Protein AF-A0A7X6U8H7-F1 (afdb_monomer_lite)

Radius of gyration: 21.62 Å; chains: 1; bounding box: 54×29×60 Å

Foldseek 3Di:
DDFLVNVLVLLVVCPVVQLVLVLVQQLVLLDPVDDQAKKFFWWWADDPNDTDTDTDIPPDDDVRTHTLDIRGRDQLCVVDDDDLQRLLVQLCVVCVVVVHDADDADPPHDSNVSSVSSQVRCVVPHPDGSSVSSSVVSSVVSSVPDDSNVSSVVSSVVSVCVSVVHDDDDPDPPPPPD

pLDDT: mean 87.66, std 12.36, range [38.34, 97.5]

Sequence (178 aa):
MRTYQELYEIAANSRNRLESLLTEAHRDSLSTEGTDTSTSIVAIGREDGSIVQAVLLQDEQRPELYILAAYPHVNPIEAVVLYADEKAQILNAWCLEQGMAPPEQGEEEGDVPYLGRMISWIRTNTPDTAGDILTGLIREQLLDAFDAANELEDALSELSDLAQGIVRPAPQDDDTDS

Secondary structure (DSSP, 8-state):
---HHHHHHHHHTTHHHHHHHHHHHHHHHT-TTS-TT-EEEEEEEEETTEEEEEEEETT---TTSEEEEEEE---TTTSS---HHHHHHHHHHHHHHTT--PPPPPTT--HHHHHHHHHHHHHHHSSS-HHHHHHHHHHHHHHHH--HHHHHHHHHHHHHHHHHT--PPPPP------

Structure (mmCIF, N/CA/C/O backbone):
data_AF-A0A7X6U8H7-F1
#
_entry.id   AF-A0A7X6U8H7-F1
#
loop_
_atom_site.group_PDB
_atom_site.id
_atom_site.type_symbol
_atom_site.label_atom_id
_atom_site.label_alt_id
_atom_site.label_comp_id
_atom_site.label_asym_id
_atom_site.label_entity_id
_atom_site.label_seq_id
_atom_site.pdbx_PDB_ins_code
_atom_site.Cartn_x
_atom_site.Cartn_y
_atom_site.Cartn_z
_atom_site.occupancy
_atom_site.B_iso_or_equiv
_atom_site.auth_seq_id
_atom_site.auth_comp_id
_atom_site.auth_asym_id
_atom_site.auth_atom_id
_atom_site.pdbx_PDB_model_num
ATOM 1 N N . MET A 1 1 ? -15.226 6.448 29.692 1.00 51.06 1 MET A N 1
ATOM 2 C CA . MET A 1 1 ? -13.859 5.979 29.392 1.00 51.06 1 MET A CA 1
ATOM 3 C C . MET A 1 1 ? -14.016 4.580 28.830 1.00 51.06 1 MET A C 1
ATOM 5 O O . MET A 1 1 ? -14.626 3.766 29.512 1.00 51.06 1 MET A O 1
ATOM 9 N N . ARG A 1 2 ? -13.635 4.346 27.571 1.00 65.75 2 ARG A N 1
ATOM 10 C CA . ARG A 1 2 ? -13.790 3.023 26.947 1.00 65.75 2 ARG A CA 1
ATOM 11 C C . ARG A 1 2 ? -12.774 2.071 27.533 1.00 65.75 2 ARG A C 1
ATOM 13 O O . ARG A 1 2 ? -11.650 2.482 27.810 1.00 65.75 2 ARG A O 1
ATOM 20 N N . THR A 1 3 ? -13.177 0.830 27.737 1.00 84.88 3 THR A N 1
ATOM 21 C CA . THR A 1 3 ? -12.237 -0.207 28.160 1.00 84.88 3 THR A CA 1
ATOM 22 C C . THR A 1 3 ? -11.690 -0.896 26.918 1.00 84.88 3 THR A C 1
ATOM 24 O O . THR A 1 3 ? -12.413 -1.056 25.936 1.00 84.88 3 THR A O 1
ATOM 27 N N . TYR A 1 4 ? -10.426 -1.315 26.943 1.00 88.25 4 TYR A N 1
ATOM 28 C CA . TYR A 1 4 ? -9.857 -2.110 25.851 1.00 88.25 4 TYR A CA 1
ATOM 29 C C . TYR A 1 4 ? -10.637 -3.415 25.625 1.00 88.25 4 TYR A C 1
ATOM 31 O O . TYR A 1 4 ? -10.782 -3.842 24.488 1.00 88.25 4 TYR A O 1
ATOM 39 N N . GLN A 1 5 ? -11.249 -3.968 26.680 1.00 88.94 5 GLN A N 1
ATOM 40 C CA . GLN A 1 5 ? -12.175 -5.099 26.589 1.00 88.94 5 GLN A CA 1
ATOM 41 C C . GLN A 1 5 ? -13.390 -4.800 25.693 1.00 88.94 5 GLN A C 1
ATOM 43 O O . GLN A 1 5 ? -13.743 -5.609 24.842 1.00 88.94 5 GLN A O 1
ATOM 48 N N . GLU A 1 6 ? -14.016 -3.628 25.843 1.00 89.94 6 GLU A N 1
ATOM 49 C CA . GLU A 1 6 ? -15.139 -3.224 24.986 1.00 89.94 6 GLU A CA 1
ATOM 50 C C . GLU A 1 6 ? -14.700 -3.068 23.522 1.00 89.94 6 GLU A C 1
ATOM 52 O O . GLU A 1 6 ? -15.411 -3.486 22.610 1.00 89.94 6 GLU A O 1
ATOM 57 N N . LEU A 1 7 ? -13.527 -2.476 23.286 1.00 91.06 7 LEU A N 1
ATOM 58 C CA . LEU A 1 7 ? -12.979 -2.296 21.938 1.00 91.06 7 LEU A CA 1
ATOM 59 C C . LEU A 1 7 ? -12.659 -3.641 21.277 1.00 91.06 7 LEU A C 1
ATOM 61 O O . LEU A 1 7 ? -13.021 -3.849 20.119 1.00 91.06 7 LEU A O 1
ATOM 65 N N . TYR A 1 8 ? -12.065 -4.567 22.034 1.00 92.00 8 TYR A N 1
ATOM 66 C CA . TYR A 1 8 ? -11.836 -5.943 21.605 1.00 92.00 8 TYR A CA 1
ATOM 67 C C . TYR A 1 8 ? -13.149 -6.622 21.203 1.00 92.00 8 TYR A C 1
ATOM 69 O O . TYR A 1 8 ? -13.241 -7.195 20.123 1.00 92.00 8 TYR A O 1
ATOM 77 N N . GLU A 1 9 ? -14.195 -6.517 22.025 1.00 91.69 9 GLU A N 1
ATOM 78 C CA . GLU A 1 9 ? -15.503 -7.107 21.724 1.00 91.69 9 GLU A CA 1
ATOM 79 C C . GLU A 1 9 ? -16.151 -6.494 20.477 1.00 91.69 9 GLU A C 1
ATOM 81 O O . GLU A 1 9 ? -16.727 -7.222 19.667 1.00 91.69 9 GLU A O 1
ATOM 86 N N . ILE A 1 10 ? -16.056 -5.174 20.283 1.00 91.31 10 ILE A N 1
ATOM 87 C CA . ILE A 1 10 ? -16.545 -4.518 19.060 1.00 91.31 10 ILE A CA 1
ATOM 88 C C . ILE A 1 10 ? -15.814 -5.076 17.836 1.00 91.31 10 ILE A C 1
ATOM 90 O O . ILE A 1 10 ? -16.469 -5.441 16.855 1.00 91.31 10 ILE A O 1
ATOM 94 N N . ALA A 1 11 ? -14.483 -5.163 17.901 1.00 91.00 11 ALA A N 1
ATOM 95 C CA . ALA A 1 11 ? -13.664 -5.627 16.792 1.00 91.00 11 ALA A CA 1
ATOM 96 C C . ALA A 1 11 ? -13.891 -7.114 16.481 1.00 91.00 11 ALA A C 1
ATOM 98 O O . ALA A 1 11 ? -14.189 -7.476 15.341 1.00 91.00 11 ALA A O 1
ATOM 99 N N . ALA A 1 12 ? -13.867 -7.969 17.503 1.00 91.62 12 ALA A N 1
ATOM 100 C CA . ALA A 1 12 ? -14.049 -9.410 17.368 1.00 91.62 12 ALA A CA 1
ATOM 101 C C . ALA A 1 12 ? -15.439 -9.783 16.826 1.00 91.62 12 ALA A C 1
ATOM 103 O O . ALA A 1 12 ? -15.566 -10.735 16.060 1.00 91.62 12 ALA A O 1
ATOM 104 N N . ASN A 1 13 ? -16.481 -9.019 17.169 1.00 94.50 13 ASN A N 1
ATOM 105 C CA . ASN A 1 13 ? -17.837 -9.258 16.664 1.00 94.50 13 ASN A CA 1
ATOM 106 C C . ASN A 1 13 ? -18.090 -8.668 15.267 1.00 94.50 13 ASN A C 1
ATOM 108 O O . ASN A 1 13 ? -19.145 -8.917 14.685 1.00 94.50 13 ASN A O 1
ATOM 112 N N . SER A 1 14 ? -17.146 -7.896 14.724 1.00 93.06 14 SER A N 1
ATOM 113 C CA . SER A 1 14 ? -17.319 -7.158 13.468 1.00 93.06 14 SER A CA 1
ATOM 114 C C . SER A 1 14 ? -16.262 -7.485 12.415 1.00 93.06 14 SER A C 1
ATOM 116 O O . SER A 1 14 ? -16.074 -6.692 11.493 1.00 93.06 14 SER A O 1
ATOM 118 N N . ARG A 1 15 ? -15.586 -8.640 12.526 1.00 94.19 15 ARG A N 1
ATOM 119 C CA . ARG A 1 15 ? -14.394 -8.969 11.721 1.00 94.19 15 ARG A CA 1
ATOM 120 C C . ARG A 1 15 ? -14.565 -8.718 10.231 1.00 94.19 15 ARG A C 1
ATOM 122 O O . ARG A 1 15 ? -13.874 -7.867 9.698 1.00 94.19 15 ARG A O 1
ATOM 129 N N . ASN A 1 16 ? -15.573 -9.319 9.599 1.00 94.19 16 ASN A N 1
ATOM 130 C CA . ASN A 1 16 ? -15.800 -9.162 8.156 1.00 94.19 16 ASN A CA 1
ATOM 131 C C . ASN A 1 16 ? -15.947 -7.692 7.721 1.00 94.19 16 ASN A C 1
ATOM 133 O O . ASN A 1 16 ? -15.517 -7.306 6.633 1.00 94.19 16 ASN A O 1
ATOM 137 N N . ARG A 1 17 ? -16.589 -6.859 8.556 1.00 94.75 17 ARG A N 1
ATOM 138 C CA . ARG A 1 17 ? -16.751 -5.432 8.260 1.00 94.75 17 ARG A CA 1
ATOM 139 C C . ARG A 1 17 ? -15.428 -4.696 8.423 1.00 94.75 17 ARG A C 1
ATOM 141 O O . ARG A 1 17 ? -15.124 -3.859 7.584 1.00 94.75 17 ARG A O 1
ATOM 148 N N . LEU A 1 18 ? -14.660 -5.008 9.462 1.00 95.12 18 LEU A N 1
ATOM 149 C CA . LEU A 1 18 ? -13.356 -4.396 9.694 1.00 95.12 18 LEU A CA 1
ATOM 150 C C . LEU A 1 18 ? -12.327 -4.815 8.652 1.00 95.12 18 LEU A C 1
ATOM 152 O O . LEU A 1 18 ? -11.666 -3.940 8.124 1.00 95.12 18 LEU A O 1
ATOM 156 N N . GLU A 1 19 ? -12.268 -6.087 8.270 1.00 96.38 19 GLU A N 1
ATOM 157 C CA . GLU A 1 19 ? -11.437 -6.562 7.156 1.00 96.38 19 GLU A CA 1
ATOM 158 C C . GLU A 1 19 ? -11.739 -5.771 5.878 1.00 96.38 19 GLU A C 1
ATOM 160 O O . GLU A 1 19 ? -10.832 -5.243 5.245 1.00 96.38 19 GLU A O 1
ATOM 165 N N . SER A 1 20 ? -13.026 -5.577 5.559 1.00 95.88 20 SER A N 1
ATOM 166 C CA . SER A 1 20 ? -13.425 -4.758 4.406 1.00 95.88 20 SER A CA 1
ATOM 167 C C . SER A 1 20 ? -12.936 -3.307 4.517 1.00 95.88 20 SER A C 1
ATOM 169 O O . SER A 1 20 ? -12.481 -2.746 3.525 1.00 95.88 20 SER A O 1
ATOM 171 N N . LEU A 1 21 ? -13.028 -2.703 5.708 1.00 95.94 21 LEU A N 1
ATOM 172 C CA . LEU A 1 21 ? -12.585 -1.325 5.954 1.00 95.94 21 LEU A CA 1
ATOM 173 C C . LEU A 1 21 ? -11.058 -1.190 5.931 1.00 95.94 21 LEU A C 1
ATOM 175 O O . LEU A 1 21 ? -10.560 -0.177 5.456 1.00 95.94 21 LEU A O 1
ATOM 179 N N . LEU A 1 22 ? -10.316 -2.191 6.411 1.00 96.56 22 LEU A N 1
ATOM 180 C CA . LEU A 1 22 ? -8.853 -2.234 6.336 1.00 96.56 22 LEU A CA 1
ATOM 181 C C . LEU A 1 22 ? -8.402 -2.329 4.875 1.00 96.56 22 LEU A C 1
ATOM 183 O O . LEU A 1 22 ? -7.560 -1.548 4.446 1.00 96.56 22 LEU A O 1
ATOM 187 N N . THR A 1 23 ? -9.022 -3.208 4.078 1.00 95.50 23 THR A N 1
ATOM 188 C CA . THR A 1 23 ? -8.756 -3.296 2.633 1.00 95.50 23 THR A CA 1
ATOM 189 C C . THR A 1 23 ? -9.090 -1.995 1.902 1.00 95.50 23 THR A C 1
ATOM 191 O O . THR A 1 23 ? -8.354 -1.590 1.007 1.00 95.50 23 THR A O 1
ATOM 194 N N . GLU A 1 24 ? -10.200 -1.342 2.251 1.00 93.88 24 GLU A N 1
ATOM 195 C CA . GLU A 1 24 ? -10.581 -0.042 1.687 1.00 93.88 24 GLU A CA 1
ATOM 196 C C . GLU A 1 24 ? -9.557 1.039 2.050 1.00 93.88 24 GLU A C 1
ATOM 198 O O . GLU A 1 24 ? -9.009 1.677 1.157 1.00 93.88 24 GLU A O 1
ATOM 203 N N . ALA A 1 25 ? -9.208 1.165 3.330 1.00 93.12 25 ALA A N 1
ATOM 204 C CA . ALA A 1 25 ? -8.247 2.155 3.800 1.00 93.12 25 ALA A CA 1
ATOM 205 C C . ALA A 1 25 ? -6.849 1.963 3.187 1.00 93.12 25 ALA A C 1
ATOM 207 O O . ALA A 1 25 ? -6.228 2.948 2.788 1.00 93.12 25 ALA A O 1
ATOM 208 N N . HIS A 1 26 ? -6.378 0.716 3.066 1.00 94.62 26 HIS A N 1
ATOM 209 C CA . HIS A 1 26 ? -5.107 0.401 2.412 1.00 94.62 26 HIS A CA 1
ATOM 210 C C . HIS A 1 26 ? -5.139 0.691 0.903 1.00 94.62 26 HIS A C 1
ATOM 212 O O . HIS A 1 26 ? -4.182 1.212 0.330 1.00 94.62 26 HIS A O 1
ATOM 218 N N . ARG A 1 27 ? -6.265 0.409 0.235 1.00 93.00 27 ARG A N 1
ATOM 219 C CA . ARG A 1 27 ? -6.438 0.786 -1.172 1.00 93.00 27 ARG A CA 1
ATOM 220 C C . ARG A 1 27 ? -6.379 2.294 -1.355 1.00 93.00 27 ARG A C 1
ATOM 222 O O . ARG A 1 27 ? -5.686 2.770 -2.254 1.00 93.00 27 ARG A O 1
ATOM 229 N N . ASP A 1 28 ? -7.078 3.026 -0.500 1.00 91.12 28 ASP A N 1
ATOM 230 C CA . ASP A 1 28 ? -7.120 4.481 -0.553 1.00 91.12 28 ASP A CA 1
ATOM 231 C C . ASP A 1 28 ? -5.736 5.080 -0.296 1.00 91.12 28 ASP A C 1
ATOM 233 O O . ASP A 1 28 ? -5.346 6.007 -1.005 1.00 91.12 28 ASP A O 1
ATOM 237 N N . SER A 1 29 ? -4.955 4.505 0.629 1.00 91.44 29 SER A N 1
ATOM 238 C CA . SER A 1 29 ? -3.593 4.967 0.926 1.00 91.44 29 SER A CA 1
ATOM 239 C C . SER A 1 29 ? -2.604 4.788 -0.228 1.00 91.44 29 SER A C 1
ATOM 241 O O . SER A 1 29 ? -1.568 5.444 -0.262 1.00 91.44 29 SER A O 1
ATOM 243 N N . LEU A 1 30 ? -2.902 3.907 -1.183 1.00 92.19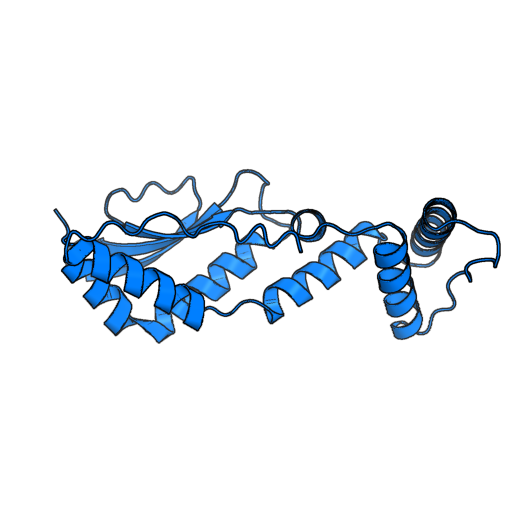 30 LEU A N 1
ATOM 244 C CA . LEU A 1 30 ? -2.090 3.711 -2.388 1.00 92.19 30 LEU A CA 1
ATOM 245 C C . LEU A 1 30 ? -2.651 4.458 -3.610 1.00 92.19 30 LEU A C 1
ATOM 247 O O . LEU A 1 30 ? -2.116 4.335 -4.722 1.00 92.19 30 LEU A O 1
ATOM 251 N N . SER A 1 31 ? -3.743 5.210 -3.444 1.00 84.88 31 SER A N 1
ATOM 252 C CA . SER A 1 31 ? -4.379 5.953 -4.530 1.00 84.88 31 SER A CA 1
ATOM 253 C C . SER A 1 31 ? -3.559 7.185 -4.930 1.00 84.88 31 SER A C 1
ATOM 255 O O . SER A 1 31 ? -2.930 7.844 -4.111 1.00 84.88 31 SER A O 1
ATOM 257 N N . THR A 1 32 ? -3.584 7.531 -6.217 1.00 68.62 32 THR A N 1
ATOM 258 C CA . THR A 1 32 ? -2.930 8.746 -6.743 1.00 68.62 32 THR A CA 1
ATOM 259 C C . THR A 1 32 ? -3.651 10.044 -6.377 1.00 68.62 32 THR A C 1
ATOM 261 O O . THR A 1 32 ? -3.127 11.118 -6.651 1.00 68.62 32 THR A O 1
ATOM 264 N N . GLU A 1 33 ? -4.867 9.965 -5.828 1.00 69.12 33 GLU A N 1
ATOM 265 C CA . GLU A 1 33 ? -5.647 11.139 -5.409 1.00 69.12 33 GLU A CA 1
ATOM 266 C C . GLU A 1 33 ? -5.320 11.573 -3.970 1.00 69.12 33 GLU A C 1
ATOM 268 O O . GLU A 1 33 ? -5.669 12.683 -3.562 1.00 69.12 33 GLU A O 1
ATOM 273 N N . GLY A 1 34 ? -4.612 10.720 -3.223 1.00 64.69 34 GLY A N 1
ATOM 274 C CA . GLY A 1 34 ? -4.069 11.011 -1.906 1.00 64.69 34 GLY A CA 1
ATOM 275 C C . GLY A 1 34 ? -2.986 12.083 -1.932 1.00 64.69 34 GLY A C 1
ATOM 276 O O . GLY A 1 34 ? -2.140 12.118 -2.822 1.00 64.69 34 GLY A O 1
ATOM 277 N N . THR A 1 35 ? -2.984 12.963 -0.934 1.00 64.75 35 THR A N 1
ATOM 278 C CA . THR A 1 35 ? -1.831 13.845 -0.686 1.00 64.75 35 THR A CA 1
ATOM 279 C C . THR A 1 35 ? -0.807 13.121 0.189 1.00 64.75 35 THR A C 1
ATOM 281 O O . THR A 1 35 ? -1.213 12.406 1.102 1.00 64.75 35 THR A O 1
ATOM 284 N N . ASP A 1 36 ? 0.494 13.373 0.011 1.00 65.94 36 ASP A N 1
ATOM 285 C CA . ASP A 1 36 ? 1.588 12.769 0.813 1.00 65.94 36 ASP A CA 1
ATOM 286 C C . ASP A 1 36 ? 1.468 13.010 2.335 1.00 65.94 36 ASP A C 1
ATOM 288 O O . ASP A 1 36 ? 2.209 12.455 3.142 1.00 65.94 36 ASP A O 1
ATOM 292 N N . THR A 1 37 ? 0.549 13.884 2.751 1.00 69.62 37 THR A N 1
ATOM 293 C CA . THR A 1 37 ? 0.265 14.212 4.151 1.00 69.62 37 THR A CA 1
ATOM 294 C C . THR A 1 37 ? -1.061 13.650 4.652 1.00 69.62 37 THR A C 1
ATOM 296 O O . THR A 1 37 ? -1.471 13.997 5.753 1.00 69.62 37 THR A O 1
ATOM 299 N N . SER A 1 38 ? -1.779 12.866 3.846 1.00 82.50 38 SER A N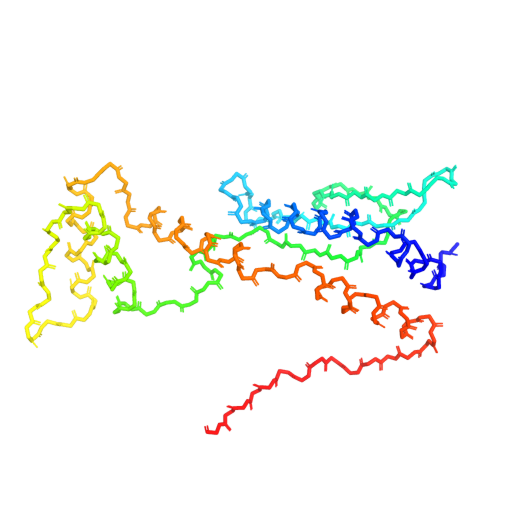 1
ATOM 300 C CA . SER A 1 38 ? -3.057 12.262 4.235 1.00 82.50 38 SER A CA 1
ATOM 301 C C . SER A 1 38 ? -2.870 10.838 4.757 1.00 82.50 38 SER A C 1
ATOM 303 O O . SER A 1 38 ? -1.899 10.161 4.437 1.00 82.50 38 SER A O 1
ATOM 305 N N . THR A 1 39 ? -3.782 10.394 5.618 1.00 87.00 39 THR A N 1
ATOM 306 C CA . THR A 1 39 ? -3.765 9.056 6.222 1.00 87.00 39 THR A CA 1
ATOM 307 C C . THR A 1 39 ? -5.190 8.522 6.248 1.00 87.00 39 THR A C 1
ATOM 309 O O . THR A 1 39 ? -6.084 9.232 6.710 1.00 87.00 39 THR A O 1
ATOM 312 N N . SER A 1 40 ? -5.390 7.289 5.780 1.00 90.00 40 SER A N 1
ATOM 313 C CA . SER A 1 40 ? -6.657 6.563 5.905 1.00 90.00 40 SER A CA 1
ATOM 314 C C . SER A 1 40 ? -6.673 5.797 7.224 1.00 90.00 40 SER A C 1
ATOM 316 O O . SER A 1 40 ? -5.828 4.937 7.464 1.00 90.00 40 SER A O 1
ATOM 318 N N . ILE A 1 41 ? -7.616 6.115 8.104 1.00 89.81 41 ILE A N 1
ATOM 319 C CA . ILE A 1 41 ? -7.644 5.626 9.486 1.00 89.81 41 ILE A CA 1
ATOM 320 C C . ILE A 1 41 ? -8.875 4.754 9.690 1.00 89.81 41 ILE A C 1
ATOM 322 O O . ILE A 1 41 ? -9.993 5.250 9.605 1.00 89.81 41 ILE A O 1
ATOM 326 N N . VAL A 1 42 ? -8.696 3.483 10.042 1.00 92.44 42 VAL A N 1
ATOM 327 C CA . VAL A 1 42 ? -9.810 2.633 10.478 1.00 92.44 42 VAL A CA 1
ATOM 328 C C . VAL A 1 42 ? -10.018 2.837 11.970 1.00 92.44 42 VAL A C 1
ATOM 330 O O . VAL A 1 42 ? -9.139 2.535 12.778 1.00 92.44 42 VAL A O 1
ATOM 333 N N . ALA A 1 43 ? -11.189 3.346 12.347 1.00 91.88 43 ALA A N 1
ATOM 334 C CA . ALA A 1 43 ? -11.515 3.658 13.732 1.00 91.88 43 ALA A CA 1
ATOM 335 C C . ALA A 1 43 ? -12.806 2.970 14.198 1.00 91.88 43 ALA A C 1
ATOM 337 O O . ALA A 1 43 ? -13.771 2.836 13.442 1.00 91.88 43 ALA A O 1
ATOM 338 N N . ILE A 1 44 ? -12.829 2.551 15.467 1.00 92.62 44 ILE A N 1
ATOM 339 C CA . ILE A 1 44 ? -13.938 1.820 16.089 1.00 92.62 44 ILE A CA 1
ATOM 340 C C . ILE A 1 44 ? -14.379 2.450 17.412 1.00 92.62 44 ILE A C 1
ATOM 342 O O . ILE A 1 44 ? -13.590 3.028 18.163 1.00 92.62 44 ILE A O 1
ATOM 346 N N . GLY A 1 45 ? -15.658 2.311 17.750 1.00 89.62 45 GLY A N 1
ATOM 347 C CA . GLY A 1 45 ? -16.155 2.736 19.053 1.00 89.62 45 GLY A CA 1
ATOM 348 C C . GLY A 1 45 ? -17.668 2.817 19.126 1.00 89.62 45 GLY A C 1
ATOM 349 O O . GLY A 1 45 ? -18.383 2.032 18.503 1.00 89.62 45 GLY A O 1
ATOM 350 N N . ARG A 1 46 ? -18.151 3.781 19.916 1.00 85.31 46 ARG A N 1
ATOM 351 C CA . ARG A 1 46 ? -19.575 4.090 20.035 1.00 85.31 46 ARG A CA 1
ATOM 352 C C . ARG A 1 46 ? -19.853 5.575 19.907 1.00 85.31 46 ARG A C 1
ATOM 354 O O . ARG A 1 46 ? -19.199 6.370 20.577 1.00 85.31 46 ARG A O 1
ATOM 361 N N . GLU A 1 47 ? -20.900 5.897 19.169 1.00 84.12 47 GLU A N 1
ATOM 362 C CA . GLU A 1 47 ? -21.498 7.227 19.080 1.00 84.12 47 GLU A CA 1
ATOM 363 C C . GLU A 1 47 ? -22.966 7.102 19.490 1.00 84.12 47 GLU A C 1
ATOM 365 O O . GLU A 1 47 ? -23.678 6.224 19.000 1.00 84.12 47 GLU A O 1
ATOM 370 N N . ASP A 1 48 ? -23.391 7.883 20.486 1.00 84.62 48 ASP A N 1
ATOM 371 C CA . ASP A 1 48 ? -24.751 7.840 21.047 1.00 84.62 48 ASP A CA 1
ATOM 372 C C . ASP A 1 48 ? -25.253 6.426 21.412 1.00 84.62 48 ASP A C 1
ATOM 374 O O . ASP A 1 48 ? -26.431 6.089 21.299 1.00 84.62 48 ASP A O 1
ATOM 378 N N . GLY A 1 49 ? -24.334 5.566 21.863 1.00 79.94 49 GLY A N 1
ATOM 379 C CA . GLY A 1 49 ? -24.616 4.180 22.245 1.00 79.94 49 GLY A CA 1
ATOM 380 C C . GLY A 1 49 ? -24.631 3.177 21.086 1.00 79.94 49 GLY A C 1
ATOM 381 O O . GLY A 1 49 ? -24.638 1.975 21.350 1.00 79.94 49 GLY A O 1
ATOM 382 N N . SER A 1 50 ? -24.552 3.622 19.832 1.00 85.94 50 SER A N 1
ATOM 383 C CA . SER A 1 50 ? -24.471 2.761 18.644 1.00 85.94 50 SER A CA 1
ATOM 384 C C . SER A 1 50 ? -23.021 2.440 18.290 1.00 85.94 50 SER A C 1
ATOM 386 O O . SER A 1 50 ? -22.152 3.286 18.472 1.00 85.94 50 SER A O 1
ATOM 388 N N . ILE A 1 51 ? -22.745 1.226 17.800 1.00 87.56 51 ILE A N 1
ATOM 389 C CA . ILE A 1 51 ? -21.403 0.852 17.322 1.00 87.56 51 ILE A CA 1
ATOM 390 C C . ILE A 1 51 ? -21.105 1.621 16.034 1.00 87.56 51 ILE A C 1
ATOM 392 O O . ILE A 1 51 ? -21.922 1.616 15.115 1.00 87.56 51 ILE A O 1
ATOM 396 N N . VAL A 1 52 ? -19.927 2.237 15.968 1.00 88.69 52 VAL A N 1
ATOM 397 C CA . VAL A 1 52 ? -19.433 2.956 14.788 1.00 88.69 52 VAL A CA 1
ATOM 398 C C . VAL A 1 52 ? -18.107 2.350 14.345 1.00 88.69 52 VAL A C 1
ATOM 400 O O . VAL A 1 52 ? -17.249 2.050 15.178 1.00 88.69 52 VAL A O 1
ATOM 403 N N . GLN A 1 53 ? -17.978 2.157 13.032 1.00 88.75 53 GLN A N 1
ATOM 404 C CA . GLN A 1 53 ? -16.775 1.706 12.334 1.00 88.75 53 GLN A CA 1
ATOM 405 C C . GLN A 1 53 ? -16.655 2.542 11.065 1.00 88.75 53 GLN A C 1
ATOM 407 O O . GLN A 1 53 ? -17.589 2.555 10.258 1.00 88.75 53 GLN A O 1
ATOM 412 N N . ALA A 1 54 ? -15.549 3.257 10.913 1.00 85.69 54 ALA A N 1
ATOM 413 C CA . ALA A 1 54 ? -15.363 4.197 9.816 1.00 85.69 54 ALA A CA 1
ATOM 414 C C . ALA A 1 54 ? -13.911 4.204 9.339 1.00 85.69 54 ALA A C 1
ATOM 416 O O . ALA A 1 54 ? -13.003 3.972 10.138 1.00 85.69 54 ALA A O 1
ATOM 417 N N . VAL A 1 55 ? -13.729 4.502 8.050 1.00 84.81 55 VAL A N 1
ATOM 418 C CA . VAL A 1 55 ? -12.473 5.041 7.526 1.00 84.81 55 VAL A CA 1
ATOM 419 C C . VAL A 1 55 ? -12.557 6.558 7.667 1.00 84.81 55 VAL A C 1
ATOM 421 O O . VAL A 1 55 ? -13.530 7.156 7.214 1.00 84.81 55 VAL A O 1
ATOM 424 N N . LEU A 1 56 ? -11.586 7.157 8.342 1.00 85.00 56 LEU A N 1
ATOM 425 C CA . LEU A 1 56 ? -11.465 8.597 8.545 1.00 85.00 56 LEU A CA 1
ATOM 426 C C . LEU A 1 56 ? -10.238 9.102 7.791 1.00 85.00 56 LEU A C 1
ATOM 428 O O . LEU A 1 56 ? -9.222 8.406 7.731 1.00 85.00 56 LEU A O 1
ATOM 432 N N . LEU A 1 57 ? -10.303 10.327 7.285 1.00 82.88 57 LEU A N 1
ATOM 433 C CA . LEU A 1 57 ? -9.105 11.057 6.880 1.00 82.88 57 LEU A CA 1
ATOM 434 C C . LEU A 1 57 ? -8.447 11.707 8.105 1.00 82.88 57 LEU A C 1
ATOM 436 O O . LEU A 1 57 ? -9.098 11.970 9.115 1.00 82.88 57 LEU A O 1
ATOM 440 N N . GLN A 1 58 ? -7.141 11.971 8.035 1.00 77.00 58 GLN A N 1
ATOM 441 C CA . GLN A 1 58 ? -6.364 12.523 9.156 1.00 77.00 58 GLN A CA 1
ATOM 442 C C . GLN A 1 58 ? -6.932 13.832 9.743 1.00 77.00 58 GLN A C 1
ATOM 444 O O . GLN A 1 58 ? -6.746 14.115 10.928 1.00 77.00 58 GLN A O 1
ATOM 449 N N . ASP A 1 59 ? -7.593 14.650 8.928 1.00 78.75 59 ASP A N 1
ATOM 450 C CA . ASP A 1 59 ? -8.210 15.915 9.323 1.00 78.75 59 ASP A CA 1
ATOM 451 C C . ASP A 1 59 ? -9.588 15.748 9.992 1.00 78.75 59 ASP A C 1
ATOM 453 O O . ASP A 1 59 ? -10.067 16.673 10.659 1.00 78.75 59 ASP A O 1
ATOM 457 N N . GLU A 1 60 ? -10.194 14.561 9.914 1.00 82.50 60 GLU A N 1
ATOM 458 C CA . GLU A 1 60 ? -11.434 14.230 10.612 1.00 82.50 60 GLU A CA 1
ATOM 459 C C . GLU A 1 60 ? -11.178 13.910 12.092 1.00 82.50 60 GLU A C 1
ATOM 461 O O . GLU A 1 60 ? -10.848 12.793 12.495 1.00 82.50 60 GLU A O 1
ATOM 466 N N . GLN A 1 61 ? -11.374 14.909 12.956 1.00 76.19 61 GLN A N 1
ATOM 467 C CA . GLN A 1 61 ? -11.240 14.721 14.401 1.00 76.19 61 GLN A CA 1
ATOM 468 C C . GLN A 1 61 ? -12.454 13.997 14.995 1.00 76.19 61 GLN A C 1
ATOM 470 O O . GLN A 1 61 ? -13.505 14.596 15.223 1.00 76.19 61 GLN A O 1
ATOM 475 N N . ARG A 1 62 ? -12.269 12.716 15.322 1.00 85.38 62 ARG A N 1
ATOM 476 C CA . ARG A 1 62 ? -13.231 11.875 16.054 1.00 85.38 62 ARG A CA 1
ATOM 477 C C . ARG A 1 62 ? -12.603 11.380 17.369 1.00 85.38 62 ARG A C 1
ATOM 479 O O . ARG A 1 62 ? -12.206 10.219 17.460 1.00 85.38 62 ARG A O 1
ATOM 486 N N . PRO A 1 63 ? -12.434 12.244 18.393 1.00 82.69 63 PRO A N 1
ATOM 487 C CA . PRO A 1 63 ? -11.769 11.881 19.657 1.00 82.69 63 PRO A CA 1
ATOM 488 C C . PRO A 1 63 ? -12.511 10.784 20.430 1.00 82.69 63 PRO A C 1
ATOM 490 O O . PRO A 1 63 ? -11.956 10.106 21.294 1.00 82.69 63 PRO A O 1
ATOM 493 N N . GLU A 1 64 ? -13.788 10.610 20.127 1.00 84.44 64 GLU A N 1
ATOM 494 C CA . GLU A 1 64 ? -14.609 9.500 20.546 1.00 84.44 64 GLU A CA 1
ATOM 495 C C . GLU A 1 64 ? -14.498 8.308 19.595 1.00 84.44 64 GLU A C 1
ATOM 497 O O . GLU A 1 64 ? -15.422 7.524 19.527 1.00 84.44 64 GLU A O 1
ATOM 502 N N . LEU A 1 65 ? -13.415 8.057 18.876 1.00 89.00 65 LEU A N 1
ATOM 503 C CA . LEU A 1 65 ? -13.171 6.767 18.220 1.00 89.00 65 LEU A CA 1
ATOM 504 C C . LEU A 1 65 ? -11.765 6.284 18.581 1.00 89.00 65 LEU A C 1
ATOM 506 O O . LEU A 1 65 ? -10.861 7.075 18.828 1.00 89.00 65 LEU A O 1
ATOM 510 N N . TYR A 1 66 ? -11.614 4.971 18.719 1.00 89.62 66 TYR A N 1
ATOM 511 C CA . TYR A 1 66 ? -10.312 4.343 18.900 1.00 89.62 66 TYR A CA 1
ATOM 512 C C . TYR A 1 66 ? -9.745 4.012 17.525 1.00 89.62 66 TYR A C 1
ATOM 514 O O . TYR A 1 66 ? -10.447 3.410 16.714 1.00 89.62 66 TYR A O 1
ATOM 522 N N . ILE A 1 67 ? -8.499 4.401 17.275 1.00 91.06 67 ILE A N 1
ATOM 523 C CA . ILE A 1 67 ? -7.791 4.087 16.034 1.00 91.06 67 ILE A CA 1
ATOM 524 C C . ILE A 1 67 ? -7.349 2.629 16.101 1.00 91.06 67 ILE A C 1
ATOM 526 O O . ILE A 1 67 ? -6.553 2.275 16.963 1.00 91.06 67 ILE A O 1
ATOM 530 N N . LEU A 1 68 ? -7.892 1.807 15.208 1.00 91.38 68 LEU A N 1
ATOM 531 C CA . LEU A 1 68 ? -7.537 0.398 15.082 1.00 91.38 68 LEU A CA 1
ATOM 532 C C . LEU A 1 68 ? -6.332 0.216 14.154 1.00 91.38 68 LEU A C 1
ATOM 534 O O . LEU A 1 68 ? -5.444 -0.561 14.466 1.00 91.38 68 LEU A O 1
ATOM 538 N N . ALA A 1 69 ? -6.310 0.945 13.038 1.00 92.12 69 ALA A N 1
ATOM 539 C CA . ALA A 1 69 ? -5.218 0.937 12.071 1.00 92.12 69 ALA A CA 1
ATOM 540 C C . ALA A 1 69 ? -5.136 2.287 11.351 1.00 92.12 69 ALA A C 1
ATOM 542 O O . ALA A 1 69 ? -6.133 3.011 11.251 1.00 92.12 69 ALA A O 1
ATOM 543 N N . ALA A 1 70 ? -3.957 2.620 10.837 1.00 91.56 70 ALA A N 1
ATOM 544 C CA . ALA A 1 70 ? -3.719 3.835 10.072 1.00 91.56 70 ALA A CA 1
ATOM 545 C C . ALA A 1 70 ? -2.786 3.536 8.897 1.00 91.56 70 ALA A C 1
ATOM 547 O O . ALA A 1 70 ? -1.717 2.962 9.086 1.00 91.56 70 ALA A O 1
ATOM 548 N N . TYR A 1 71 ? -3.188 3.964 7.704 1.00 91.94 71 TYR A N 1
ATOM 549 C CA . TYR A 1 71 ? -2.478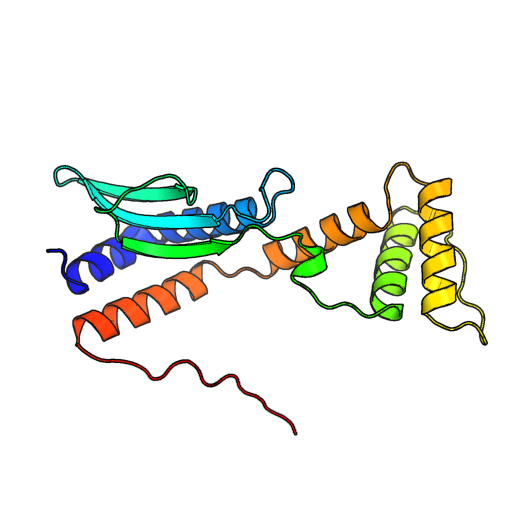 3.738 6.451 1.00 91.94 71 TYR A CA 1
ATOM 550 C C . TYR A 1 71 ? -2.082 5.090 5.843 1.00 91.94 71 TYR A C 1
ATOM 552 O O . TYR A 1 71 ? -2.942 5.795 5.297 1.00 91.94 71 TYR A O 1
ATOM 560 N N . PRO A 1 72 ? -0.812 5.510 5.993 1.00 89.12 72 PRO A N 1
ATOM 561 C CA . PRO A 1 72 ? -0.315 6.747 5.403 1.00 89.12 72 PRO A CA 1
ATOM 562 C C . PRO A 1 72 ? -0.395 6.687 3.881 1.00 89.12 72 PRO A C 1
ATOM 564 O O . PRO A 1 72 ? -0.058 5.665 3.285 1.00 89.12 72 PRO A O 1
ATOM 567 N N . HIS A 1 73 ? -0.818 7.782 3.253 1.00 89.88 73 HIS A N 1
ATOM 568 C CA . HIS A 1 73 ? -0.828 7.873 1.799 1.00 89.88 73 HIS A CA 1
ATOM 569 C C . HIS A 1 73 ? 0.601 8.016 1.295 1.00 89.88 73 HIS A C 1
ATOM 571 O O . HIS A 1 73 ? 1.323 8.922 1.708 1.00 89.88 73 HIS A O 1
ATOM 577 N N . VAL A 1 74 ? 1.008 7.100 0.422 1.00 87.88 74 VAL A N 1
ATOM 578 C CA . VAL A 1 74 ? 2.374 7.030 -0.103 1.00 87.88 74 VAL A CA 1
ATOM 579 C C . VAL A 1 74 ? 2.342 6.774 -1.597 1.00 87.88 74 VAL A C 1
ATOM 581 O O . VAL A 1 74 ? 1.460 6.080 -2.106 1.00 87.88 74 VAL A O 1
ATOM 584 N N . ASN A 1 75 ? 3.343 7.286 -2.313 1.00 87.12 75 ASN A N 1
ATOM 585 C CA . ASN A 1 75 ? 3.565 6.857 -3.683 1.00 87.12 75 ASN A CA 1
ATOM 586 C C . ASN A 1 75 ? 3.984 5.372 -3.672 1.00 87.12 75 ASN A C 1
ATOM 588 O O . ASN A 1 75 ? 4.998 5.045 -3.053 1.00 87.12 75 ASN A O 1
ATOM 592 N N . PRO A 1 76 ? 3.265 4.464 -4.361 1.00 88.75 76 PRO A N 1
ATOM 593 C CA . PRO A 1 76 ? 3.579 3.034 -4.360 1.00 88.75 76 PRO A CA 1
ATOM 594 C C . PRO A 1 76 ? 5.040 2.708 -4.692 1.00 88.75 76 PRO A C 1
ATOM 596 O O . PRO A 1 76 ? 5.629 1.834 -4.066 1.00 88.75 76 PRO A O 1
ATOM 599 N N . ILE A 1 77 ? 5.662 3.442 -5.625 1.00 86.56 77 ILE A N 1
ATOM 600 C CA . ILE A 1 77 ? 7.072 3.214 -5.983 1.00 86.56 77 ILE A CA 1
ATOM 601 C C . ILE A 1 77 ? 8.049 3.632 -4.877 1.00 86.56 77 ILE A C 1
ATOM 603 O O . ILE A 1 77 ? 9.185 3.178 -4.868 1.00 86.56 77 ILE A O 1
ATOM 607 N N . GLU A 1 78 ? 7.640 4.511 -3.964 1.00 83.44 78 GLU A N 1
ATOM 608 C CA . GLU A 1 78 ? 8.447 4.915 -2.808 1.00 83.44 78 GLU A CA 1
ATOM 609 C C . GLU A 1 78 ? 8.264 3.955 -1.629 1.00 83.44 78 GLU A C 1
ATOM 611 O O . GLU A 1 78 ? 9.163 3.832 -0.800 1.00 83.44 78 GLU A O 1
ATOM 616 N N . ALA A 1 79 ? 7.140 3.230 -1.583 1.00 84.31 79 ALA A N 1
ATOM 617 C CA . ALA A 1 79 ? 6.893 2.177 -0.600 1.00 84.31 79 ALA A CA 1
ATOM 618 C C . ALA A 1 79 ? 7.779 0.936 -0.816 1.00 84.31 79 ALA A C 1
ATOM 620 O O . ALA A 1 79 ? 7.902 0.104 0.082 1.00 84.31 79 ALA A O 1
ATOM 621 N N . VAL A 1 80 ? 8.412 0.813 -1.988 1.00 85.75 80 VAL A N 1
ATOM 622 C CA . VAL A 1 80 ? 9.306 -0.295 -2.335 1.00 85.75 80 VAL A CA 1
ATOM 623 C C . VAL A 1 80 ? 10.644 0.251 -2.822 1.00 85.75 80 VAL A C 1
ATOM 625 O O . VAL A 1 80 ? 10.719 1.021 -3.778 1.00 85.75 80 VAL A O 1
ATOM 628 N N . VAL A 1 81 ? 11.742 -0.180 -2.203 1.00 85.12 81 VAL A N 1
ATOM 629 C CA . VAL A 1 81 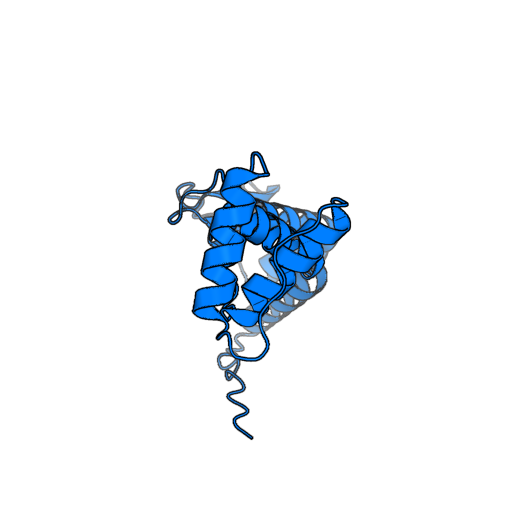? 13.083 0.165 -2.684 1.00 85.12 81 VAL A CA 1
ATOM 630 C C . VAL A 1 81 ? 13.446 -0.766 -3.834 1.00 85.12 81 VAL A C 1
ATOM 632 O O . VAL A 1 81 ? 13.589 -1.964 -3.633 1.00 85.12 81 VAL A O 1
ATOM 635 N N . LEU A 1 82 ? 13.615 -0.194 -5.028 1.00 86.75 82 LEU A N 1
ATOM 636 C CA . LEU A 1 82 ? 14.013 -0.927 -6.231 1.00 86.75 82 LEU A CA 1
ATOM 637 C C . LEU A 1 82 ? 15.334 -0.403 -6.804 1.00 86.75 82 LEU A C 1
ATOM 639 O O . LEU A 1 82 ? 15.509 0.812 -7.013 1.00 86.75 82 LEU A O 1
ATOM 643 N N . TYR A 1 83 ? 16.229 -1.328 -7.134 1.00 92.31 83 TYR A N 1
ATOM 644 C CA . TYR A 1 83 ? 17.468 -1.071 -7.857 1.00 92.31 83 TYR A CA 1
ATOM 645 C C . TYR A 1 83 ? 17.215 -0.810 -9.352 1.00 92.31 83 TYR A C 1
ATOM 647 O O . TYR A 1 83 ? 16.098 -0.908 -9.868 1.00 92.31 83 TYR A O 1
ATOM 655 N N . ALA A 1 84 ? 18.248 -0.338 -10.054 1.00 91.44 84 ALA A N 1
ATOM 656 C CA . ALA A 1 84 ? 18.113 0.095 -11.445 1.00 91.44 84 ALA A CA 1
ATOM 657 C C . ALA A 1 84 ? 17.838 -1.074 -12.407 1.00 91.44 84 ALA A C 1
ATOM 659 O O . ALA A 1 84 ? 17.053 -0.921 -13.342 1.00 91.44 84 ALA A O 1
ATOM 660 N N . ASP A 1 85 ? 18.461 -2.221 -12.159 1.00 93.44 85 ASP A N 1
ATOM 661 C CA . ASP A 1 85 ? 18.259 -3.470 -12.888 1.00 93.44 85 ASP A CA 1
ATOM 662 C C . ASP A 1 85 ? 16.842 -4.013 -12.681 1.00 93.44 85 ASP A C 1
ATOM 664 O O . ASP A 1 85 ? 16.169 -4.323 -13.660 1.00 93.44 85 ASP A O 1
ATOM 668 N N . GLU A 1 86 ? 16.340 -4.025 -11.445 1.00 94.12 86 GLU A N 1
ATOM 669 C CA . GLU A 1 86 ? 14.971 -4.451 -11.126 1.00 94.12 86 GLU A CA 1
ATOM 670 C C . GLU A 1 86 ? 13.934 -3.583 -11.846 1.00 94.12 86 GLU A C 1
ATOM 672 O O . GLU A 1 86 ? 13.037 -4.094 -12.521 1.00 94.12 86 GLU A O 1
ATOM 677 N N . LYS A 1 87 ? 14.099 -2.252 -11.797 1.00 94.69 87 LYS A N 1
ATOM 678 C CA . LYS A 1 87 ? 13.243 -1.317 -12.548 1.00 94.69 87 LYS A CA 1
ATOM 679 C C . LYS A 1 87 ? 13.281 -1.613 -14.043 1.00 94.69 87 LYS A C 1
ATOM 681 O O . LYS A 1 87 ? 12.239 -1.611 -14.695 1.00 94.69 87 LYS A O 1
ATOM 686 N N . ALA A 1 88 ? 14.465 -1.860 -14.600 1.00 94.12 88 ALA A N 1
ATOM 687 C CA . ALA A 1 88 ? 14.612 -2.149 -16.019 1.00 94.12 88 ALA A CA 1
ATOM 688 C C . ALA A 1 88 ? 13.970 -3.491 -16.405 1.00 94.12 88 ALA A C 1
ATOM 690 O O . ALA A 1 88 ? 13.335 -3.570 -17.455 1.00 94.12 88 ALA A O 1
ATOM 691 N N . GLN A 1 89 ? 14.088 -4.517 -15.558 1.00 94.44 89 GLN A N 1
ATOM 692 C CA . GLN A 1 89 ? 13.465 -5.826 -15.760 1.00 94.44 89 GLN A CA 1
ATOM 693 C C . GLN A 1 89 ? 11.938 -5.733 -15.745 1.00 94.44 89 GLN A C 1
ATOM 695 O O . GLN A 1 89 ? 11.303 -6.225 -16.676 1.00 94.44 89 GLN A O 1
ATOM 700 N N . ILE A 1 90 ? 11.353 -5.051 -14.754 1.00 95.38 90 ILE A N 1
ATOM 701 C CA . ILE A 1 90 ? 9.897 -4.859 -14.654 1.00 95.38 90 ILE A CA 1
ATOM 702 C C . ILE A 1 90 ? 9.369 -4.118 -15.887 1.00 95.38 90 ILE A C 1
ATOM 704 O O . ILE A 1 90 ? 8.417 -4.559 -16.528 1.00 95.38 90 ILE A O 1
ATOM 708 N N . LEU A 1 91 ? 10.021 -3.015 -16.266 1.00 96.56 91 LEU A N 1
ATOM 709 C CA . LEU A 1 91 ? 9.633 -2.233 -17.441 1.00 96.56 91 LEU A CA 1
ATOM 710 C C . LEU A 1 91 ? 9.771 -3.026 -18.745 1.00 96.56 91 LEU A C 1
ATOM 712 O O . LEU A 1 91 ? 8.927 -2.900 -19.632 1.00 96.56 91 LEU A O 1
ATOM 716 N N . ASN A 1 92 ? 10.822 -3.840 -18.872 1.00 95.38 92 ASN A N 1
ATOM 717 C CA . ASN A 1 92 ? 11.016 -4.704 -20.030 1.00 95.38 92 ASN A CA 1
ATOM 718 C C . ASN A 1 92 ? 9.904 -5.760 -20.115 1.00 95.38 92 ASN A C 1
ATOM 720 O O . ASN A 1 92 ? 9.267 -5.868 -21.162 1.00 95.38 92 ASN A O 1
ATOM 724 N N . ALA A 1 93 ? 9.623 -6.465 -19.015 1.00 95.75 93 ALA A N 1
ATOM 725 C CA . ALA A 1 93 ? 8.558 -7.461 -18.943 1.00 95.75 93 ALA A CA 1
ATOM 726 C C . ALA A 1 93 ? 7.202 -6.857 -19.326 1.00 95.75 93 ALA A C 1
ATOM 728 O O . ALA A 1 93 ? 6.535 -7.378 -20.219 1.00 95.75 93 ALA A O 1
ATOM 729 N N . TRP A 1 94 ? 6.861 -5.697 -18.758 1.00 96.62 94 TRP A N 1
ATOM 730 C CA . TRP A 1 94 ? 5.647 -4.972 -19.120 1.00 96.62 94 TRP A CA 1
ATOM 731 C C . TRP A 1 94 ? 5.596 -4.654 -20.621 1.00 96.62 94 TRP A C 1
ATOM 733 O O . TRP A 1 94 ? 4.599 -4.942 -21.280 1.00 96.62 94 TRP A O 1
ATOM 743 N N . CYS A 1 95 ? 6.682 -4.132 -21.209 1.00 95.12 95 CYS A N 1
ATOM 744 C CA . CYS A 1 95 ? 6.729 -3.847 -22.649 1.00 95.12 95 CYS A CA 1
ATOM 745 C C . CYS A 1 95 ? 6.486 -5.110 -23.494 1.00 95.12 95 CYS A C 1
ATOM 747 O O . CYS A 1 95 ? 5.760 -5.056 -24.489 1.00 95.12 95 CYS A O 1
ATOM 749 N N . LEU A 1 96 ? 7.080 -6.245 -23.111 1.00 95.56 96 LEU A N 1
ATOM 750 C CA . LEU A 1 96 ? 6.898 -7.520 -23.809 1.00 95.56 96 LEU A CA 1
ATOM 751 C C . LEU A 1 96 ? 5.455 -8.031 -23.703 1.00 95.56 96 LEU A C 1
ATOM 753 O O . LEU A 1 96 ? 4.904 -8.503 -24.698 1.00 95.56 96 LEU A O 1
ATOM 757 N N . GLU A 1 97 ? 4.819 -7.893 -22.540 1.00 95.81 97 GLU A N 1
ATOM 758 C CA . GLU A 1 97 ? 3.406 -8.240 -22.329 1.00 95.81 97 GLU A CA 1
ATOM 759 C C . GLU A 1 97 ? 2.465 -7.384 -23.183 1.00 95.81 97 GLU A C 1
ATOM 761 O O . GLU A 1 97 ? 1.468 -7.889 -23.702 1.00 95.81 97 GLU A O 1
ATOM 766 N N . GLN A 1 98 ? 2.822 -6.118 -23.422 1.00 94.38 98 GLN A N 1
ATOM 767 C CA . GLN A 1 98 ? 2.112 -5.248 -24.366 1.00 94.38 98 GLN A CA 1
ATOM 768 C C . GLN A 1 98 ? 2.395 -5.584 -25.846 1.00 94.38 98 GLN A C 1
ATOM 770 O O . GLN A 1 98 ? 1.901 -4.902 -26.747 1.00 94.38 98 GLN A O 1
ATOM 775 N N . GLY A 1 99 ? 3.196 -6.617 -26.131 1.00 94.88 99 GLY A N 1
ATOM 776 C CA . GLY A 1 99 ? 3.574 -7.018 -27.488 1.00 94.88 99 GLY A CA 1
ATOM 777 C C . GLY A 1 99 ? 4.570 -6.068 -28.158 1.00 94.88 99 GLY A C 1
ATOM 778 O O . GLY A 1 99 ? 4.628 -6.003 -29.389 1.00 94.88 99 GLY A O 1
ATOM 779 N N . MET A 1 100 ? 5.329 -5.306 -27.369 1.00 94.75 100 MET A N 1
ATOM 780 C CA . MET A 1 100 ? 6.319 -4.350 -27.858 1.00 94.75 100 MET A CA 1
ATOM 781 C C . MET A 1 100 ? 7.729 -4.954 -27.916 1.00 94.75 100 MET A C 1
ATOM 783 O O . MET A 1 100 ? 7.997 -6.023 -27.376 1.00 94.75 100 MET A O 1
ATOM 787 N N . ALA A 1 101 ? 8.649 -4.245 -28.576 1.00 94.06 101 ALA A N 1
ATOM 788 C CA . ALA A 1 101 ? 10.057 -4.624 -28.693 1.00 94.06 101 ALA A CA 1
ATOM 789 C C . ALA A 1 101 ? 10.954 -3.511 -28.110 1.00 94.06 101 ALA A C 1
ATOM 791 O O . ALA A 1 101 ? 11.418 -2.643 -28.862 1.00 94.06 101 ALA A O 1
ATOM 792 N N . PRO A 1 102 ? 11.144 -3.477 -26.777 1.00 94.25 102 PRO A N 1
ATOM 793 C CA . PRO A 1 102 ? 12.024 -2.509 -26.130 1.00 94.25 102 PRO A CA 1
ATOM 794 C C . PRO A 1 102 ? 13.502 -2.764 -26.493 1.00 94.25 102 PRO A C 1
ATOM 796 O O . PRO A 1 102 ? 13.836 -3.824 -27.027 1.00 94.25 102 PRO A O 1
ATOM 799 N N . PRO A 1 103 ? 14.414 -1.807 -26.235 1.00 93.69 103 PRO A N 1
ATOM 800 C CA . PRO A 1 103 ? 15.839 -2.010 -26.477 1.00 93.69 103 PRO A CA 1
ATOM 801 C C . PRO A 1 103 ? 16.386 -3.157 -25.622 1.00 93.69 103 PRO A C 1
ATOM 803 O O . PRO A 1 103 ? 16.019 -3.301 -24.460 1.00 93.69 103 PRO A O 1
ATOM 806 N N . GLU A 1 104 ? 17.321 -3.917 -26.184 1.00 93.25 104 GLU A N 1
ATOM 807 C CA . GLU A 1 104 ? 18.092 -4.916 -25.444 1.00 93.25 104 GLU A CA 1
ATOM 808 C C . GLU A 1 104 ? 19.260 -4.253 -24.699 1.00 93.25 104 GLU A C 1
ATOM 810 O O . GLU A 1 104 ? 19.852 -3.275 -25.187 1.00 93.25 104 GLU A O 1
ATOM 815 N N . GLN A 1 105 ? 19.591 -4.785 -23.520 1.00 93.25 105 GLN A N 1
ATOM 816 C CA . GLN A 1 105 ? 20.790 -4.403 -22.776 1.00 93.25 105 GLN A CA 1
ATOM 817 C C . GLN A 1 105 ? 22.022 -4.976 -23.477 1.00 93.25 105 GLN A C 1
ATOM 819 O O . GLN A 1 105 ? 22.067 -6.163 -23.802 1.00 93.25 105 GLN A O 1
ATOM 824 N N . GLY A 1 106 ? 23.017 -4.129 -23.740 1.00 91.44 106 GLY A N 1
ATOM 825 C CA . GLY A 1 106 ? 24.284 -4.590 -24.310 1.00 91.44 106 GLY A CA 1
ATOM 826 C C . GLY A 1 106 ? 25.127 -5.351 -23.282 1.00 91.44 106 GLY A C 1
ATOM 827 O O . GLY A 1 106 ? 25.058 -5.051 -22.096 1.00 91.44 106 GLY A O 1
ATOM 828 N N . GLU A 1 107 ? 25.982 -6.275 -23.731 1.00 90.38 107 GLU A N 1
ATOM 829 C CA . GLU A 1 107 ? 26.832 -7.099 -22.844 1.00 90.38 107 GLU A CA 1
ATOM 830 C C . GLU A 1 107 ? 27.752 -6.279 -21.915 1.00 90.38 107 GLU A C 1
ATOM 832 O O . GLU A 1 107 ? 28.062 -6.714 -20.810 1.00 90.38 107 GLU A O 1
ATOM 837 N N . GLU A 1 108 ? 28.180 -5.087 -22.347 1.00 93.06 108 GLU A N 1
ATOM 838 C CA . GLU A 1 108 ? 29.041 -4.177 -21.572 1.00 93.06 108 GLU A CA 1
ATOM 839 C C . GLU A 1 108 ? 28.272 -2.994 -20.948 1.00 93.06 108 GLU A C 1
ATOM 841 O O . GLU A 1 108 ? 28.871 -2.088 -20.363 1.00 93.06 108 GLU A O 1
ATOM 846 N N . GLU A 1 109 ? 26.946 -2.943 -21.099 1.00 92.06 109 GLU A N 1
ATOM 847 C CA . GLU A 1 109 ? 26.138 -1.818 -20.636 1.00 92.06 109 GLU A CA 1
ATOM 848 C C . GLU A 1 109 ? 25.694 -1.996 -19.179 1.00 92.06 109 GLU A C 1
ATOM 850 O O . GLU A 1 109 ? 25.019 -2.961 -18.831 1.00 92.06 109 GLU A O 1
ATOM 855 N N . GLY A 1 110 ? 26.015 -1.014 -18.333 1.00 92.75 110 GLY A N 1
ATOM 856 C CA . GLY A 1 110 ? 25.529 -0.983 -16.953 1.00 92.75 110 GLY A CA 1
ATOM 857 C C . GLY A 1 110 ? 24.033 -0.663 -16.834 1.00 92.75 110 GLY A C 1
ATOM 858 O O . GLY A 1 110 ? 23.438 -0.025 -17.707 1.00 92.75 110 GLY A O 1
ATOM 859 N N . ASP A 1 111 ? 23.448 -1.020 -15.692 1.00 94.00 111 ASP A N 1
ATOM 860 C CA . ASP A 1 111 ? 21.993 -0.978 -15.472 1.00 94.00 111 ASP A CA 1
ATOM 861 C C . ASP A 1 111 ? 21.411 0.436 -15.496 1.00 94.00 111 ASP A C 1
ATOM 863 O O . ASP A 1 111 ? 20.326 0.663 -16.023 1.00 94.00 111 ASP A O 1
ATOM 867 N N . VAL A 1 112 ? 22.145 1.423 -14.974 1.00 94.88 112 VAL A N 1
ATOM 868 C CA . VAL A 1 112 ? 21.697 2.825 -14.971 1.00 94.88 112 VAL A CA 1
ATOM 869 C C . VAL A 1 112 ? 21.607 3.397 -16.399 1.00 94.88 112 VAL A C 1
ATOM 871 O O . VAL A 1 112 ? 20.554 3.941 -16.747 1.00 94.88 112 VAL A O 1
ATOM 874 N N . PRO A 1 113 ? 22.644 3.279 -17.260 1.00 95.56 113 PRO A N 1
ATOM 875 C CA . PRO A 1 113 ? 22.524 3.605 -18.682 1.00 95.56 113 PRO A CA 1
ATOM 876 C C . PRO A 1 113 ? 21.386 2.868 -19.397 1.00 95.56 113 PRO A C 1
ATOM 878 O O . PRO A 1 113 ? 20.615 3.507 -20.121 1.00 95.56 113 PRO A O 1
ATOM 881 N N . TYR A 1 114 ? 21.246 1.561 -19.154 1.00 96.69 114 TYR A N 1
ATOM 882 C CA . TYR A 1 114 ? 20.206 0.747 -19.777 1.00 96.69 114 TYR A CA 1
ATOM 883 C C . TYR A 1 114 ? 18.799 1.213 -19.381 1.00 96.69 114 TYR A C 1
ATOM 885 O O . TYR A 1 114 ? 17.972 1.500 -20.251 1.00 96.69 114 TYR A O 1
ATOM 893 N N . LEU A 1 115 ? 18.552 1.412 -18.083 1.00 96.56 115 LEU A N 1
ATOM 894 C CA . LEU A 1 115 ? 17.305 1.971 -17.566 1.00 96.56 115 LEU A CA 1
ATOM 895 C C . LEU A 1 115 ? 17.016 3.349 -18.177 1.00 96.56 115 LEU A C 1
ATOM 897 O O . LEU A 1 115 ? 15.885 3.631 -18.569 1.00 96.56 115 LEU A O 1
ATOM 901 N N . GLY A 1 116 ? 18.035 4.197 -18.337 1.00 96.44 116 GLY A N 1
ATOM 902 C CA . GLY A 1 116 ? 17.897 5.490 -19.009 1.00 96.44 116 GLY A CA 1
ATOM 903 C C . GLY A 1 116 ? 17.397 5.366 -20.455 1.00 96.44 116 GLY A C 1
ATOM 904 O O . GLY A 1 116 ? 16.502 6.113 -20.869 1.00 96.44 116 GLY A O 1
ATOM 905 N N . ARG A 1 117 ? 17.923 4.400 -21.223 1.00 96.75 117 ARG A N 1
ATOM 906 C CA . ARG A 1 117 ? 17.435 4.109 -22.583 1.00 96.75 117 ARG A CA 1
ATOM 907 C C . ARG A 1 117 ? 16.013 3.561 -22.563 1.00 96.75 117 ARG A C 1
ATOM 909 O O . ARG A 1 117 ? 15.206 4.014 -23.372 1.00 96.75 117 ARG A O 1
ATOM 916 N N . MET A 1 118 ? 15.695 2.664 -21.630 1.00 96.75 118 MET A N 1
ATOM 917 C CA . MET A 1 118 ? 14.349 2.115 -21.454 1.00 96.75 118 MET A CA 1
ATOM 918 C C . MET A 1 118 ? 13.324 3.225 -21.188 1.00 96.75 118 MET A C 1
ATOM 920 O O . MET A 1 118 ? 12.334 3.340 -21.906 1.00 96.75 118 MET A O 1
ATOM 924 N N . ILE A 1 119 ? 13.608 4.121 -20.237 1.00 97.06 119 ILE A N 1
ATOM 925 C CA . ILE A 1 119 ? 12.755 5.274 -19.912 1.00 97.06 119 ILE A CA 1
ATOM 926 C C . ILE A 1 119 ? 12.553 6.165 -21.142 1.00 97.06 119 ILE A C 1
ATOM 928 O O . ILE A 1 119 ? 11.432 6.574 -21.451 1.00 97.06 119 ILE A O 1
ATOM 932 N N . SER A 1 120 ? 13.633 6.470 -21.869 1.00 96.75 120 SER A N 1
ATOM 933 C CA . SER A 1 120 ? 13.537 7.288 -23.080 1.00 96.75 120 SER A CA 1
ATOM 934 C C . SER A 1 120 ? 12.722 6.601 -24.177 1.00 96.75 120 SER A C 1
ATOM 936 O O . SER A 1 120 ? 11.991 7.276 -24.906 1.00 96.75 120 SER A O 1
ATOM 938 N N . TRP A 1 121 ? 12.855 5.282 -24.313 1.00 97.06 121 TRP A N 1
ATOM 939 C CA . TRP A 1 121 ? 12.116 4.487 -25.282 1.00 97.06 121 TRP A CA 1
ATOM 940 C C . TRP A 1 121 ? 10.621 4.460 -24.947 1.00 97.06 121 TRP A C 1
ATOM 942 O O . TRP A 1 121 ? 9.820 4.786 -25.820 1.00 97.06 121 TRP A O 1
ATOM 952 N N . ILE A 1 122 ? 10.248 4.195 -23.690 1.00 97.50 122 ILE A N 1
ATOM 953 C CA . ILE A 1 122 ? 8.851 4.184 -23.216 1.00 97.50 122 ILE A CA 1
ATOM 954 C C . ILE A 1 122 ? 8.184 5.527 -23.494 1.00 97.50 122 ILE A C 1
ATOM 956 O O . ILE A 1 122 ? 7.159 5.581 -24.168 1.00 97.50 122 ILE A O 1
ATOM 960 N N . ARG A 1 123 ? 8.830 6.629 -23.096 1.00 96.56 123 ARG A N 1
ATOM 961 C CA . ARG A 1 123 ? 8.323 7.989 -23.339 1.00 96.56 123 ARG A CA 1
ATOM 962 C C . ARG A 1 123 ? 8.101 8.298 -24.826 1.00 96.56 123 ARG A C 1
ATOM 964 O O . ARG A 1 123 ? 7.317 9.177 -25.162 1.00 96.56 123 ARG A O 1
ATOM 971 N N . THR A 1 124 ? 8.842 7.641 -25.718 1.00 96.44 124 THR A N 1
ATOM 972 C CA . THR A 1 124 ? 8.750 7.871 -27.168 1.00 96.44 124 THR A CA 1
ATOM 973 C C . THR A 1 124 ? 7.683 6.998 -27.829 1.00 96.44 124 THR A C 1
ATOM 975 O O . THR A 1 124 ? 7.092 7.415 -28.822 1.00 96.44 124 THR A O 1
ATOM 978 N N . ASN A 1 125 ? 7.453 5.789 -27.309 1.00 96.06 125 ASN A N 1
ATOM 979 C CA . ASN A 1 125 ? 6.652 4.757 -27.976 1.00 96.06 125 ASN A CA 1
ATOM 980 C C . ASN A 1 125 ? 5.322 4.456 -27.276 1.00 96.06 125 ASN A C 1
ATOM 982 O O . ASN A 1 125 ? 4.494 3.743 -27.838 1.00 96.06 125 ASN A O 1
ATOM 986 N N . THR A 1 126 ? 5.103 4.991 -26.076 1.00 93.56 126 THR A N 1
ATOM 987 C CA . THR A 1 126 ? 3.902 4.752 -25.271 1.00 93.56 126 THR A CA 1
ATOM 988 C C . THR A 1 126 ? 3.298 6.080 -24.805 1.00 93.56 126 THR A C 1
ATOM 990 O O . THR A 1 126 ? 4.013 7.085 -24.746 1.00 93.56 126 THR A O 1
ATOM 993 N N . PRO A 1 127 ? 1.986 6.122 -24.513 1.00 92.25 127 PRO A N 1
ATOM 994 C CA . PRO A 1 127 ? 1.360 7.302 -23.922 1.00 92.25 127 PRO A CA 1
ATOM 995 C C . PRO A 1 127 ? 1.726 7.500 -22.441 1.00 92.25 127 PRO A C 1
ATOM 997 O O . PRO A 1 127 ? 1.530 8.599 -21.925 1.00 92.25 127 PRO A O 1
ATOM 1000 N N . ASP A 1 128 ? 2.259 6.469 -21.784 1.00 92.81 128 ASP A N 1
ATOM 1001 C CA . ASP A 1 128 ? 2.556 6.444 -20.354 1.00 92.81 128 ASP A CA 1
ATOM 1002 C C . ASP A 1 128 ? 4.028 6.772 -20.070 1.00 92.81 128 ASP A C 1
ATOM 1004 O O . ASP A 1 128 ? 4.905 6.687 -20.939 1.00 92.81 128 ASP A O 1
ATOM 1008 N N . THR A 1 129 ? 4.333 7.146 -18.827 1.00 94.81 129 THR A N 1
ATOM 1009 C CA . THR A 1 129 ? 5.723 7.245 -18.376 1.00 94.81 129 THR A CA 1
ATOM 1010 C C . THR A 1 129 ? 6.163 5.965 -17.672 1.00 94.81 129 THR A C 1
ATOM 1012 O O . THR A 1 129 ? 5.365 5.239 -17.088 1.00 94.81 129 THR A O 1
ATOM 1015 N N . ALA A 1 130 ? 7.474 5.706 -17.668 1.00 94.44 130 ALA A N 1
ATOM 1016 C CA . ALA A 1 130 ? 8.045 4.606 -16.891 1.00 94.44 130 ALA A CA 1
ATOM 1017 C C . ALA A 1 130 ? 7.703 4.707 -15.392 1.00 94.44 130 ALA A C 1
ATOM 1019 O O . ALA A 1 130 ? 7.555 3.685 -14.733 1.00 94.44 130 ALA A O 1
ATOM 1020 N N 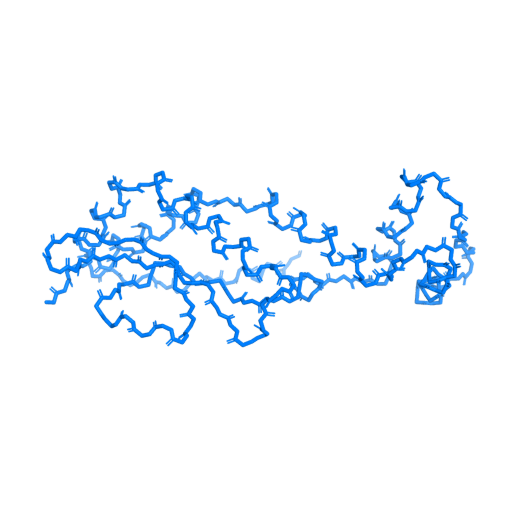. GLY A 1 131 ? 7.564 5.931 -14.869 1.00 92.81 131 GLY A N 1
ATOM 1021 C CA . GLY A 1 131 ? 7.119 6.162 -13.497 1.00 92.81 131 GLY A CA 1
ATOM 1022 C C . GLY A 1 131 ? 5.682 5.696 -13.286 1.00 92.81 131 GLY A C 1
ATOM 1023 O O . GLY A 1 131 ? 5.443 4.915 -12.376 1.00 92.81 131 GLY A O 1
ATOM 1024 N N . ASP A 1 132 ? 4.758 6.095 -14.164 1.00 93.19 132 ASP A N 1
ATOM 1025 C CA . ASP A 1 132 ? 3.340 5.720 -14.056 1.00 93.19 132 ASP A CA 1
ATOM 1026 C C . ASP A 1 132 ? 3.143 4.202 -14.146 1.00 93.19 132 ASP A C 1
ATOM 1028 O O . ASP A 1 132 ? 2.394 3.625 -13.358 1.00 93.19 132 ASP A O 1
ATOM 1032 N N . ILE A 1 133 ? 3.868 3.550 -15.062 1.00 94.88 133 ILE A N 1
ATOM 1033 C CA . ILE A 1 133 ? 3.852 2.090 -15.224 1.00 94.88 133 ILE A CA 1
ATOM 1034 C C . ILE A 1 133 ? 4.345 1.407 -13.944 1.00 94.88 133 ILE A C 1
ATOM 1036 O O . ILE A 1 133 ? 3.659 0.536 -13.412 1.00 94.88 133 ILE A O 1
ATOM 1040 N N . LEU A 1 134 ? 5.510 1.812 -13.423 1.00 94.88 134 LEU A N 1
ATOM 1041 C CA . LEU A 1 134 ? 6.065 1.232 -12.197 1.00 94.88 134 LEU A CA 1
ATOM 1042 C C . LEU A 1 134 ? 5.140 1.462 -10.999 1.00 94.88 134 LEU A C 1
ATOM 1044 O O . LEU A 1 134 ? 4.864 0.525 -10.258 1.00 94.88 134 LEU A O 1
ATOM 1048 N N . THR A 1 135 ? 4.620 2.678 -10.828 1.00 92.81 135 THR A N 1
ATOM 1049 C CA . THR A 1 135 ? 3.667 3.002 -9.762 1.00 92.81 135 THR A CA 1
ATOM 1050 C C . THR A 1 135 ? 2.406 2.139 -9.856 1.00 92.81 135 THR A C 1
ATOM 1052 O O . THR A 1 135 ? 1.934 1.655 -8.829 1.00 92.81 135 THR A O 1
ATOM 1055 N N . GLY A 1 136 ? 1.871 1.915 -11.060 1.00 93.62 136 GLY A N 1
ATOM 1056 C CA . GLY A 1 136 ? 0.707 1.054 -11.278 1.00 93.62 136 GLY A CA 1
ATOM 1057 C C . GLY A 1 136 ? 0.971 -0.407 -10.909 1.00 93.62 136 GLY A C 1
ATOM 1058 O O . GLY A 1 136 ? 0.235 -0.973 -10.105 1.00 93.62 136 GLY A O 1
ATOM 1059 N N . LEU A 1 137 ? 2.053 -0.990 -11.430 1.00 94.81 137 LEU A N 1
ATOM 1060 C CA . LEU A 1 137 ? 2.410 -2.390 -11.176 1.00 94.81 137 LEU A CA 1
ATOM 1061 C C . LEU A 1 137 ? 2.718 -2.653 -9.696 1.00 94.81 137 LEU A C 1
ATOM 1063 O O . LEU A 1 137 ? 2.253 -3.636 -9.125 1.00 94.81 137 LEU A O 1
ATOM 1067 N N . ILE A 1 138 ? 3.468 -1.754 -9.053 1.00 93.75 138 ILE A N 1
ATOM 1068 C CA . ILE A 1 138 ? 3.805 -1.886 -7.631 1.00 93.75 138 ILE A CA 1
ATOM 1069 C C . ILE A 1 138 ? 2.557 -1.718 -6.765 1.00 93.75 138 ILE A C 1
ATOM 1071 O O . ILE A 1 138 ? 2.391 -2.447 -5.792 1.00 93.75 138 ILE A O 1
ATOM 1075 N N . ARG A 1 139 ? 1.643 -0.807 -7.124 1.00 94.75 139 ARG A N 1
ATOM 1076 C CA . ARG A 1 139 ? 0.349 -0.694 -6.439 1.00 94.75 139 ARG A CA 1
ATOM 1077 C C . ARG A 1 139 ? -0.405 -2.018 -6.478 1.00 94.75 139 ARG A C 1
ATOM 1079 O O . ARG A 1 139 ? -0.872 -2.455 -5.436 1.00 94.75 139 ARG A O 1
ATOM 1086 N N . GLU A 1 140 ? -0.550 -2.628 -7.650 1.00 94.00 140 GLU A N 1
ATOM 1087 C CA . GLU A 1 140 ? -1.260 -3.906 -7.793 1.00 94.00 140 GLU A CA 1
ATOM 1088 C C . GLU A 1 140 ? -0.615 -4.993 -6.929 1.00 94.00 140 GLU A C 1
ATOM 1090 O O . GLU A 1 140 ? -1.308 -5.658 -6.166 1.00 94.00 140 GLU A O 1
ATOM 1095 N N . GLN A 1 141 ? 0.717 -5.083 -6.943 1.00 93.00 141 GLN A N 1
ATOM 1096 C CA . GLN A 1 141 ? 1.452 -6.023 -6.102 1.00 93.00 141 GLN A CA 1
ATOM 1097 C C . GLN A 1 141 ? 1.217 -5.796 -4.600 1.00 93.00 141 GLN A C 1
ATOM 1099 O O . GLN A 1 141 ? 1.000 -6.758 -3.867 1.00 93.00 141 GLN A O 1
ATOM 1104 N N . LEU A 1 142 ? 1.268 -4.544 -4.134 1.00 93.75 142 LEU A N 1
ATOM 1105 C CA . LEU A 1 142 ? 1.021 -4.201 -2.731 1.00 93.75 142 LEU A CA 1
ATOM 1106 C C . LEU A 1 142 ? -0.414 -4.551 -2.316 1.00 93.75 142 LEU A C 1
ATOM 1108 O O . LEU A 1 142 ? -0.621 -5.112 -1.243 1.00 93.75 142 LEU A O 1
ATOM 1112 N N . LEU A 1 143 ? -1.394 -4.280 -3.185 1.00 94.31 143 LEU A N 1
ATOM 1113 C CA . LEU A 1 143 ? -2.795 -4.628 -2.942 1.00 94.31 143 LEU A CA 1
ATOM 1114 C C . LEU A 1 143 ? -3.017 -6.142 -2.885 1.00 94.31 143 LEU A C 1
ATOM 1116 O O . LEU A 1 143 ? -3.777 -6.603 -2.036 1.00 94.31 143 LEU A O 1
ATOM 1120 N N . ASP A 1 144 ? -2.363 -6.903 -3.760 1.00 94.75 144 ASP A N 1
ATOM 1121 C CA . ASP A 1 144 ? -2.467 -8.364 -3.798 1.00 94.75 144 ASP A CA 1
ATOM 1122 C C . ASP A 1 144 ? -1.761 -9.031 -2.607 1.00 94.75 144 ASP A C 1
ATOM 1124 O O . ASP A 1 144 ? -2.173 -10.103 -2.162 1.00 94.75 144 ASP A O 1
ATOM 1128 N N . ALA A 1 145 ? -0.705 -8.403 -2.082 1.00 93.69 145 ALA A N 1
ATOM 1129 C CA . ALA A 1 145 ? 0.036 -8.887 -0.920 1.00 93.69 145 ALA A CA 1
ATOM 1130 C C . ALA A 1 145 ? -0.635 -8.551 0.426 1.00 93.69 145 ALA A C 1
ATOM 1132 O O . ALA A 1 145 ? -0.254 -9.123 1.448 1.00 93.69 145 ALA A O 1
ATOM 1133 N N . PHE A 1 146 ? -1.605 -7.633 0.452 1.00 96.00 146 PHE A N 1
ATOM 1134 C CA . PHE A 1 146 ? -2.236 -7.169 1.685 1.00 96.00 146 PHE A CA 1
ATOM 1135 C C . PHE A 1 146 ? -3.205 -8.204 2.282 1.00 96.00 146 PHE A C 1
ATOM 1137 O O . PHE A 1 146 ? -4.222 -8.548 1.676 1.00 96.00 146 PHE A O 1
ATOM 1144 N N . ASP A 1 147 ? -2.937 -8.641 3.517 1.00 96.38 147 ASP A N 1
ATOM 1145 C CA . ASP A 1 147 ? -3.786 -9.573 4.268 1.00 96.38 147 ASP A CA 1
ATOM 1146 C C . ASP A 1 147 ? -4.524 -8.864 5.416 1.00 96.38 147 ASP A C 1
ATOM 1148 O O . ASP A 1 147 ? -4.067 -8.806 6.558 1.00 96.38 147 ASP A O 1
ATOM 1152 N N . ALA A 1 148 ? -5.720 -8.357 5.113 1.00 95.75 148 ALA A N 1
ATOM 1153 C CA . ALA A 1 148 ? -6.568 -7.671 6.089 1.00 95.75 148 ALA A CA 1
ATOM 1154 C C . ALA A 1 148 ? -6.972 -8.549 7.289 1.00 95.75 148 ALA A C 1
ATOM 1156 O O . ALA A 1 148 ? -7.271 -8.019 8.362 1.00 95.75 148 ALA A O 1
ATOM 1157 N N . ALA A 1 149 ? -7.032 -9.874 7.115 1.00 95.56 149 ALA A N 1
ATOM 1158 C CA . ALA A 1 149 ? -7.427 -10.782 8.185 1.00 95.56 149 ALA A CA 1
ATOM 1159 C C . ALA A 1 149 ? -6.305 -10.922 9.217 1.00 95.56 149 ALA A C 1
ATOM 1161 O O . ALA A 1 149 ? -6.588 -10.881 10.419 1.00 95.56 149 ALA A O 1
ATOM 1162 N N . ASN A 1 150 ? -5.058 -11.029 8.746 1.00 95.50 150 ASN A N 1
ATOM 1163 C CA . ASN A 1 150 ? -3.880 -11.053 9.607 1.00 95.50 150 ASN A CA 1
ATOM 1164 C C . ASN A 1 150 ? -3.694 -9.714 10.340 1.00 95.50 150 ASN A C 1
ATOM 1166 O O . ASN A 1 150 ? -3.579 -9.702 11.562 1.00 95.50 150 ASN A O 1
ATOM 1170 N N . GLU A 1 151 ? -3.806 -8.585 9.631 1.00 94.69 151 GLU A N 1
ATOM 1171 C CA . GLU A 1 151 ? -3.750 -7.238 10.230 1.00 94.69 151 GLU A CA 1
ATOM 1172 C C . GLU A 1 151 ? -4.776 -7.059 11.364 1.00 94.69 151 GLU A C 1
ATOM 1174 O O . GLU A 1 151 ? -4.484 -6.519 12.435 1.00 94.69 151 GLU A O 1
ATOM 1179 N N . LEU A 1 152 ? -6.003 -7.553 11.163 1.00 95.50 152 LEU A N 1
ATOM 1180 C CA . LEU A 1 152 ? -7.034 -7.503 12.195 1.00 95.50 152 LEU A CA 1
ATOM 1181 C C . LEU A 1 152 ? -6.728 -8.433 13.380 1.00 95.50 152 LEU A C 1
ATOM 1183 O O . LEU A 1 152 ? -7.095 -8.120 14.515 1.00 95.50 152 LEU A O 1
ATOM 1187 N N . GLU A 1 153 ? -6.112 -9.589 13.140 1.00 95.12 153 GLU A N 1
ATOM 1188 C CA . GLU A 1 153 ? -5.709 -10.515 14.200 1.00 95.12 153 GLU A CA 1
ATOM 1189 C C . GLU A 1 153 ? -4.607 -9.929 15.090 1.00 95.12 153 GLU A C 1
ATOM 1191 O O . GLU A 1 153 ? -4.698 -10.041 16.320 1.00 95.12 153 GLU A O 1
ATOM 1196 N N . ASP A 1 154 ? -3.646 -9.228 14.494 1.00 93.25 154 ASP A N 1
ATOM 1197 C CA . ASP A 1 154 ? -2.608 -8.497 15.217 1.00 93.25 154 ASP A CA 1
ATOM 1198 C C . ASP A 1 154 ? -3.226 -7.384 16.076 1.00 93.25 154 ASP A C 1
ATOM 1200 O O . ASP A 1 154 ? -3.028 -7.353 17.296 1.00 93.25 154 ASP A O 1
ATOM 1204 N N . ALA A 1 155 ? -4.109 -6.562 15.500 1.00 91.88 155 ALA A N 1
ATOM 1205 C CA . ALA A 1 155 ? -4.805 -5.505 16.238 1.00 91.88 155 ALA A CA 1
ATOM 1206 C C . ALA A 1 155 ? -5.681 -6.048 17.391 1.00 91.88 155 ALA A C 1
ATOM 1208 O O . ALA A 1 155 ? -5.755 -5.464 18.478 1.00 91.88 155 ALA A O 1
ATOM 1209 N N . LEU A 1 156 ? -6.348 -7.191 17.192 1.00 92.81 156 LEU A N 1
ATOM 1210 C CA . LEU A 1 156 ? -7.113 -7.866 18.246 1.00 92.81 156 LEU A CA 1
ATOM 1211 C C . LEU A 1 156 ? -6.212 -8.405 19.360 1.00 92.81 156 LEU A C 1
ATOM 1213 O O . LEU A 1 156 ? -6.593 -8.351 20.534 1.00 92.81 156 LEU A O 1
ATOM 1217 N N . SER A 1 157 ? -5.036 -8.919 19.006 1.00 91.81 157 SER A N 1
ATOM 1218 C CA . SER A 1 157 ? -4.043 -9.394 19.968 1.00 91.81 157 SER A CA 1
ATOM 1219 C C . SER A 1 157 ? -3.530 -8.246 20.837 1.00 91.81 157 SER A C 1
ATOM 1221 O O . SER A 1 157 ? -3.518 -8.374 22.063 1.00 91.81 157 SER A O 1
ATOM 1223 N N . GLU A 1 158 ? -3.213 -7.099 20.234 1.00 90.25 158 GLU A N 1
ATOM 1224 C CA . GLU A 1 158 ? -2.807 -5.891 20.959 1.00 90.25 158 GLU A CA 1
ATOM 1225 C C . GLU A 1 158 ? -3.910 -5.370 21.888 1.00 90.25 158 GLU A C 1
ATOM 1227 O O . GLU A 1 158 ? -3.662 -5.094 23.065 1.00 90.25 158 GLU A O 1
ATOM 1232 N N . LEU A 1 159 ? -5.156 -5.292 21.408 1.00 90.81 159 LEU A N 1
ATOM 1233 C CA . LEU A 1 159 ? -6.296 -4.888 22.238 1.00 90.81 159 LEU A CA 1
ATOM 1234 C C . LEU A 1 159 ? -6.507 -5.828 23.433 1.00 90.81 159 LEU A C 1
ATOM 1236 O O . LEU A 1 159 ? -6.808 -5.364 24.537 1.00 90.81 159 LEU A O 1
ATOM 1240 N N . SER A 1 160 ? -6.341 -7.136 23.227 1.00 90.56 160 SER A N 1
ATOM 1241 C CA . SER A 1 160 ? -6.425 -8.137 24.294 1.00 90.56 160 SER A CA 1
ATOM 1242 C C . SER A 1 160 ? -5.325 -7.943 25.339 1.00 90.56 160 SER A C 1
ATOM 1244 O O . SER A 1 160 ? -5.605 -7.971 26.539 1.00 90.56 160 SER A O 1
ATOM 1246 N N . ASP A 1 161 ? -4.084 -7.707 24.915 1.00 90.75 161 ASP A N 1
ATOM 1247 C CA . ASP A 1 161 ? -2.973 -7.454 25.834 1.00 90.75 161 ASP A CA 1
ATOM 1248 C C . ASP A 1 161 ? -3.195 -6.182 26.652 1.00 90.75 161 ASP A C 1
ATOM 1250 O O . ASP A 1 161 ? -3.074 -6.198 27.880 1.00 90.75 161 ASP A O 1
ATOM 1254 N N . LEU A 1 162 ? -3.610 -5.098 25.993 1.00 88.69 162 LEU A N 1
ATOM 1255 C CA . LEU A 1 162 ? -3.932 -3.833 26.647 1.00 88.69 162 LEU A CA 1
ATOM 1256 C C . LEU A 1 162 ? -5.077 -3.990 27.658 1.00 88.69 162 LEU A C 1
ATOM 1258 O O . LEU A 1 162 ? -5.023 -3.405 28.743 1.00 88.69 162 LEU A O 1
ATOM 1262 N N . ALA A 1 163 ? -6.087 -4.814 27.359 1.00 87.88 163 ALA A N 1
ATOM 1263 C CA . ALA A 1 163 ? -7.166 -5.138 28.295 1.00 87.88 163 ALA A CA 1
ATOM 1264 C C . ALA A 1 163 ? -6.672 -5.897 29.537 1.00 87.88 163 ALA A C 1
ATOM 1266 O O . ALA A 1 163 ? -7.225 -5.724 30.626 1.00 87.88 163 ALA A O 1
ATOM 1267 N N . GLN A 1 164 ? -5.611 -6.691 29.391 1.00 87.56 164 GLN A N 1
ATOM 1268 C CA . GLN A 1 164 ? -4.967 -7.436 30.474 1.00 87.56 164 GLN A CA 1
ATOM 1269 C C . GLN A 1 164 ? -3.861 -6.635 31.184 1.00 87.56 164 GLN A C 1
ATOM 1271 O O . GLN A 1 164 ? -3.290 -7.113 32.166 1.00 87.56 164 GLN A O 1
ATOM 1276 N N . GLY A 1 165 ? -3.563 -5.414 30.724 1.00 85.81 165 GLY A N 1
ATOM 1277 C CA . GLY A 1 165 ? -2.465 -4.593 31.239 1.00 85.81 165 GLY A CA 1
ATOM 1278 C C . GLY A 1 165 ? -1.077 -5.113 30.853 1.00 85.81 165 GLY A C 1
ATOM 1279 O O . GLY A 1 165 ? -0.091 -4.781 31.512 1.00 85.81 165 GLY A O 1
ATOM 1280 N N . ILE A 1 166 ? -0.998 -5.942 29.813 1.00 86.56 166 ILE A N 1
ATOM 1281 C CA . ILE A 1 166 ? 0.246 -6.453 29.245 1.00 86.56 166 ILE A CA 1
ATOM 1282 C C . ILE A 1 166 ? 0.775 -5.406 28.264 1.00 86.56 166 ILE A C 1
ATOM 1284 O O . ILE A 1 166 ? 0.064 -4.951 27.374 1.00 86.56 166 ILE A O 1
ATOM 1288 N N . VAL A 1 167 ? 2.041 -5.027 28.425 1.00 76.00 167 VAL A N 1
ATOM 1289 C CA . VAL A 1 167 ? 2.765 -4.199 27.456 1.00 76.00 167 VAL A CA 1
ATOM 1290 C C . VAL A 1 167 ? 3.765 -5.114 26.771 1.00 76.00 167 VAL A C 1
ATOM 1292 O O . VAL A 1 167 ? 4.747 -5.523 27.398 1.00 76.00 167 VAL A O 1
ATOM 1295 N N . ARG A 1 168 ? 3.505 -5.481 25.512 1.00 67.44 168 ARG A N 1
ATOM 1296 C CA . ARG A 1 168 ? 4.507 -6.199 24.723 1.00 67.44 168 ARG A CA 1
ATOM 1297 C C . ARG A 1 168 ? 5.677 -5.255 24.425 1.00 67.44 168 ARG A C 1
ATOM 1299 O O . ARG A 1 168 ? 5.449 -4.069 24.177 1.00 67.44 168 ARG A O 1
ATOM 1306 N N . PRO A 1 169 ? 6.929 -5.741 24.476 1.00 61.81 169 PRO A N 1
ATOM 1307 C CA . PRO A 1 169 ? 8.023 -5.014 23.851 1.00 61.81 169 PRO A CA 1
ATOM 1308 C C . PRO A 1 169 ? 7.681 -4.825 22.369 1.00 61.81 169 PRO A C 1
ATOM 1310 O O . PRO A 1 169 ? 7.019 -5.687 21.787 1.00 61.81 169 PRO A O 1
ATOM 1313 N N . ALA A 1 170 ? 8.105 -3.701 21.783 1.00 54.97 170 ALA A N 1
ATOM 1314 C CA . ALA A 1 170 ? 7.975 -3.501 20.343 1.00 54.97 170 ALA A CA 1
ATOM 1315 C C . ALA A 1 170 ? 8.532 -4.737 19.614 1.00 54.97 170 ALA A C 1
ATOM 1317 O O . ALA A 1 170 ? 9.501 -5.322 20.128 1.00 54.97 170 ALA A O 1
ATOM 1318 N N . PRO A 1 171 ? 7.933 -5.155 18.482 1.00 57.38 171 PRO A N 1
ATOM 1319 C CA . PRO A 1 171 ? 8.546 -6.175 17.646 1.00 57.38 171 PRO A CA 1
ATOM 1320 C C . PRO A 1 171 ? 10.011 -5.781 17.461 1.00 57.38 171 PRO A C 1
ATOM 1322 O O . PRO A 1 171 ? 10.320 -4.631 17.144 1.00 57.38 171 PRO A O 1
ATOM 1325 N N .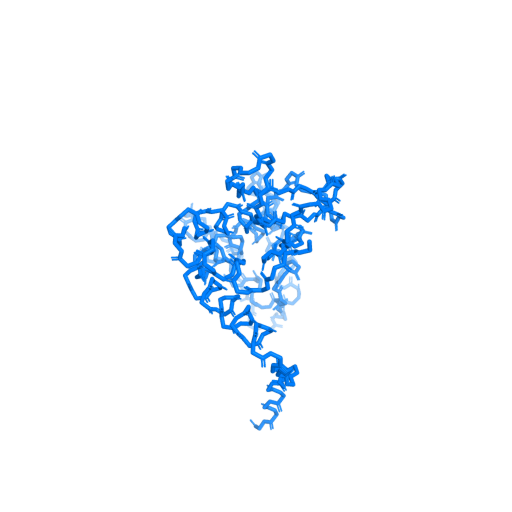 GLN A 1 172 ? 10.916 -6.690 17.822 1.00 46.84 172 GLN A N 1
ATOM 1326 C CA . GLN A 1 172 ? 12.309 -6.491 17.468 1.00 46.84 172 GLN A CA 1
ATOM 1327 C C . GLN A 1 172 ? 12.311 -6.551 15.947 1.00 46.84 172 GLN A C 1
ATOM 1329 O O . GLN A 1 172 ? 11.869 -7.561 15.400 1.00 46.84 172 GLN A O 1
ATOM 1334 N N . ASP A 1 173 ? 12.721 -5.466 15.288 1.00 41.19 173 ASP A N 1
ATOM 1335 C CA . ASP A 1 173 ? 13.141 -5.561 13.897 1.00 41.19 173 ASP A CA 1
ATOM 1336 C C . ASP A 1 173 ? 14.146 -6.711 13.874 1.00 41.19 173 ASP A C 1
ATOM 1338 O O . ASP A 1 173 ? 15.184 -6.649 14.543 1.00 41.19 173 ASP A O 1
ATOM 1342 N N . ASP A 1 174 ? 13.780 -7.813 13.220 1.00 43.69 174 ASP A N 1
ATOM 1343 C CA . ASP A 1 174 ? 14.709 -8.889 12.918 1.00 43.69 174 ASP A CA 1
ATOM 1344 C C . ASP A 1 174 ? 15.701 -8.304 11.902 1.00 43.69 174 ASP A C 1
ATOM 1346 O O . ASP A 1 174 ? 15.641 -8.580 10.704 1.00 43.69 174 ASP A O 1
ATOM 1350 N N . ASP A 1 175 ? 16.645 -7.499 12.400 1.00 45.09 175 ASP A N 1
ATOM 1351 C CA . ASP A 1 175 ? 17.974 -7.314 11.831 1.00 45.09 175 ASP A CA 1
ATOM 1352 C C . ASP A 1 175 ? 18.658 -8.689 11.886 1.00 45.09 175 ASP A C 1
ATOM 1354 O O . ASP A 1 175 ? 19.584 -8.954 12.656 1.00 45.09 175 ASP A O 1
ATOM 1358 N N . THR A 1 176 ? 18.157 -9.617 11.076 1.00 40.50 176 THR A N 1
ATOM 1359 C CA . THR A 1 176 ? 18.857 -10.844 10.729 1.00 40.50 176 THR A CA 1
ATOM 1360 C C . THR A 1 176 ? 19.870 -10.497 9.648 1.00 40.50 176 THR A C 1
ATOM 1362 O O . THR A 1 176 ? 19.787 -10.926 8.504 1.00 40.50 176 THR A O 1
ATOM 1365 N N . ASP A 1 177 ? 20.873 -9.718 10.054 1.00 43.62 177 ASP A N 1
ATOM 1366 C CA . ASP A 1 177 ? 22.204 -9.819 9.476 1.00 43.62 177 ASP A CA 1
ATOM 1367 C C . ASP A 1 177 ? 22.713 -11.241 9.768 1.00 43.62 177 ASP A C 1
ATOM 1369 O O . ASP A 1 177 ? 23.086 -11.579 10.900 1.00 43.62 177 ASP A O 1
ATOM 1373 N N . SER A 1 178 ? 22.703 -12.109 8.757 1.00 38.34 178 SER A N 1
ATOM 1374 C CA . SER A 1 178 ? 23.501 -13.344 8.709 1.00 38.34 178 SER A CA 1
ATOM 1375 C C . SER A 1 178 ? 23.817 -13.747 7.276 1.00 38.34 178 SER A C 1
ATOM 1377 O O . SER A 1 178 ? 22.867 -13.961 6.494 1.00 38.34 178 SER A O 1
#